Protein AF-A0A353EZB1-F1 (afdb_monomer)

Nearest PDB structures (foldseek):
  6tif-assembly1_A  TM=8.586E-01  e=4.036E-05  Listeria monocytogenes EGD-e
  7y8z-assembly1_A  TM=8.392E-01  e=4.848E-05  Streptococcus suis
  7y8z-assembly1_B  TM=8.101E-01  e=3.797E-05  Streptococcus suis
  5us5-assembly1_B  TM=7.937E-01  e=4.561E-05  Enterococcus faecalis V583
  7y86-assembly1_A  TM=8.259E-01  e=8.934E-05  Streptococcus suis

Sequence (76 aa):
MENRPDEKEEMKETLRQVYGILTEKGYNPIGQIVGYLLSEDPTYITNCAGARALIRRVDRDELMGELVRTYLGLEG

Mean predicted aligned error: 4.93 Å

Structure (mmCIF, N/CA/C/O backbone):
data_AF-A0A353EZB1-F1
#
_entry.id   AF-A0A353EZB1-F1
#
loop_
_atom_site.group_PDB
_atom_site.id
_atom_site.type_symbol
_atom_site.label_atom_id
_atom_site.label_alt_id
_atom_site.label_comp_id
_atom_site.label_asym_id
_atom_site.label_entity_id
_atom_site.label_seq_id
_atom_site.pdbx_PDB_ins_code
_atom_site.Cartn_x
_atom_site.Cartn_y
_atom_site.Cartn_z
_atom_site.occupancy
_atom_site.B_iso_or_equiv
_atom_site.auth_seq_id
_atom_site.auth_comp_id
_atom_site.auth_asym_id
_atom_site.auth_atom_id
_atom_site.pdbx_PDB_model_num
ATOM 1 N N . MET A 1 1 ? -10.487 -14.010 18.332 1.00 45.34 1 MET A N 1
ATOM 2 C CA . MET A 1 1 ? -9.219 -13.996 17.581 1.00 45.34 1 MET A CA 1
ATOM 3 C C . MET A 1 1 ? -8.447 -12.812 18.112 1.00 45.34 1 MET A C 1
ATOM 5 O O . MET A 1 1 ? -8.928 -11.693 18.005 1.00 45.34 1 MET A O 1
ATOM 9 N N . GLU A 1 2 ? -7.387 -13.091 18.859 1.00 48.06 2 GLU A N 1
ATOM 10 C CA . GLU A 1 2 ? -6.563 -12.086 19.525 1.00 48.06 2 GLU A CA 1
ATOM 11 C C . GLU A 1 2 ? -5.644 -11.466 18.471 1.00 48.06 2 GLU A C 1
ATOM 13 O O . GLU A 1 2 ? -4.777 -12.159 17.948 1.00 48.06 2 GLU A O 1
ATOM 18 N N . ASN A 1 3 ? -5.884 -10.204 18.103 1.00 54.38 3 ASN A N 1
ATOM 19 C CA . ASN A 1 3 ? -4.933 -9.439 17.298 1.00 54.38 3 ASN A CA 1
ATOM 20 C C . ASN A 1 3 ? -3.664 -9.292 18.134 1.00 54.38 3 ASN A C 1
ATOM 22 O O . ASN A 1 3 ? -3.650 -8.533 19.106 1.00 54.38 3 ASN A O 1
ATOM 26 N N . ARG A 1 4 ? -2.623 -10.053 17.798 1.00 59.53 4 ARG A N 1
ATOM 27 C CA . ARG A 1 4 ? -1.331 -9.932 18.465 1.00 59.53 4 ARG A CA 1
ATOM 28 C C . ARG A 1 4 ? -0.722 -8.608 17.997 1.00 59.53 4 ARG A C 1
ATOM 30 O O . ARG A 1 4 ? -0.562 -8.434 16.791 1.00 59.53 4 ARG A O 1
ATOM 37 N N . PRO A 1 5 ? -0.404 -7.665 18.898 1.00 59.31 5 PRO A N 1
ATOM 38 C CA . PRO A 1 5 ? 0.115 -6.346 18.525 1.00 59.31 5 PRO A CA 1
ATOM 39 C C . PRO A 1 5 ? 1.359 -6.398 17.618 1.00 59.31 5 PRO A C 1
ATOM 41 O O . PRO A 1 5 ? 1.586 -5.464 16.852 1.00 59.31 5 PRO A O 1
ATOM 44 N N . ASP A 1 6 ? 2.110 -7.502 17.643 1.00 72.88 6 ASP A N 1
ATOM 45 C CA . ASP A 1 6 ? 3.230 -7.780 16.740 1.00 72.88 6 ASP A CA 1
ATOM 46 C C . ASP A 1 6 ? 2.863 -7.786 15.244 1.00 72.88 6 ASP A C 1
ATOM 48 O O . ASP A 1 6 ? 3.635 -7.279 14.436 1.00 72.88 6 ASP A O 1
ATOM 52 N N . GLU A 1 7 ? 1.694 -8.305 14.848 1.00 78.94 7 GLU A N 1
ATOM 53 C CA . GLU A 1 7 ? 1.361 -8.506 13.423 1.00 78.94 7 GLU A CA 1
ATOM 54 C C . GLU A 1 7 ? 1.084 -7.176 12.708 1.00 78.94 7 GLU A C 1
ATOM 56 O O . GLU A 1 7 ? 1.576 -6.927 11.603 1.00 78.94 7 GLU A O 1
ATOM 61 N N . LYS A 1 8 ? 0.378 -6.261 13.383 1.00 81.25 8 LYS A N 1
ATOM 62 C CA . LYS A 1 8 ? 0.128 -4.909 12.8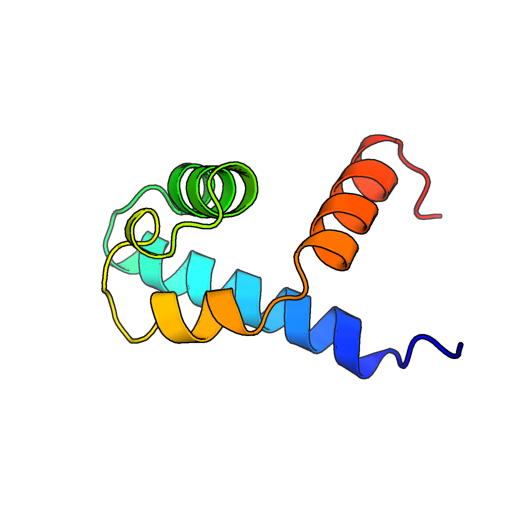68 1.00 81.25 8 LYS A CA 1
ATOM 63 C C . LYS A 1 8 ? 1.411 -4.095 12.738 1.00 81.25 8 LYS A C 1
ATOM 65 O O . LYS A 1 8 ? 1.592 -3.394 11.738 1.00 81.25 8 LYS A O 1
ATOM 70 N N . GLU A 1 9 ? 2.300 -4.164 13.730 1.00 87.00 9 GLU A N 1
ATOM 71 C CA . GLU A 1 9 ? 3.565 -3.429 13.662 1.00 87.00 9 GLU A CA 1
ATOM 72 C C . GLU A 1 9 ? 4.496 -4.033 12.599 1.00 87.00 9 GLU A C 1
ATOM 74 O O . GLU A 1 9 ? 5.113 -3.274 11.852 1.00 87.00 9 GLU A O 1
ATOM 79 N N . GLU A 1 10 ? 4.516 -5.361 12.423 1.00 88.31 10 GLU A N 1
ATOM 80 C CA . GLU A 1 10 ? 5.259 -6.021 11.337 1.00 88.31 10 GLU A CA 1
ATOM 81 C C . GLU A 1 10 ? 4.751 -5.580 9.954 1.00 88.31 10 GLU A C 1
ATOM 83 O O . GLU A 1 10 ? 5.545 -5.248 9.064 1.00 88.31 10 GLU A O 1
ATOM 88 N N . MET A 1 11 ? 3.431 -5.508 9.763 1.00 90.44 11 MET A N 1
ATOM 89 C CA . MET A 1 11 ? 2.827 -5.023 8.520 1.00 90.44 11 MET A CA 1
ATOM 90 C C . MET A 1 11 ? 3.210 -3.564 8.243 1.00 90.44 11 MET A C 1
ATOM 92 O O . MET A 1 11 ? 3.608 -3.208 7.127 1.00 90.44 11 MET A O 1
ATOM 96 N N . LYS A 1 12 ? 3.132 -2.715 9.270 1.00 91.25 12 LYS A N 1
ATOM 97 C CA . LYS A 1 12 ? 3.493 -1.298 9.187 1.00 91.25 12 LYS A CA 1
ATOM 98 C C . LYS A 1 12 ? 4.973 -1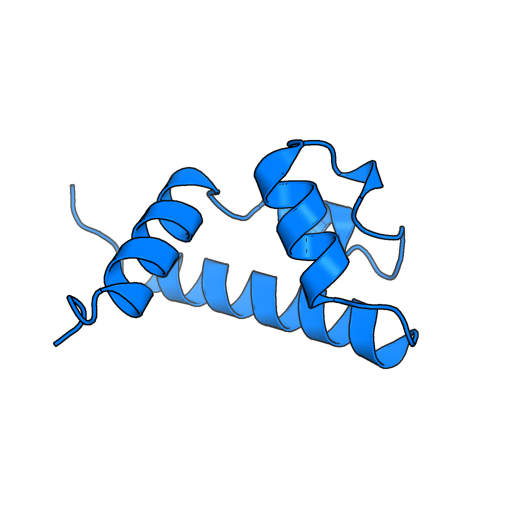.113 8.873 1.00 91.25 12 LYS A C 1
ATOM 100 O O . LYS A 1 12 ? 5.324 -0.275 8.042 1.00 91.25 12 LYS A O 1
ATOM 105 N N . GLU A 1 13 ? 5.848 -1.889 9.503 1.00 93.31 13 GLU A N 1
ATOM 106 C CA . GLU A 1 13 ? 7.281 -1.875 9.225 1.00 93.31 13 GLU A CA 1
ATOM 107 C C . GLU A 1 13 ? 7.575 -2.334 7.794 1.00 93.31 13 GLU A C 1
ATOM 109 O O . GLU A 1 13 ? 8.309 -1.659 7.071 1.00 93.31 13 GLU A O 1
ATOM 114 N N . THR A 1 14 ? 6.929 -3.405 7.337 1.00 93.12 14 THR A N 1
ATOM 115 C CA . THR A 1 14 ? 7.066 -3.907 5.965 1.00 93.12 14 THR A CA 1
ATOM 116 C C . THR A 1 14 ? 6.668 -2.844 4.938 1.00 93.12 14 THR A C 1
ATOM 118 O O . THR A 1 14 ? 7.407 -2.590 3.983 1.00 93.12 14 THR A O 1
ATOM 121 N N . LEU A 1 15 ? 5.542 -2.155 5.151 1.00 93.81 15 LEU A N 1
ATOM 122 C CA . LEU A 1 15 ? 5.112 -1.042 4.300 1.00 93.81 15 LEU A CA 1
ATOM 123 C C . LEU A 1 15 ? 6.096 0.131 4.321 1.00 93.81 15 LEU A C 1
ATOM 125 O O . LEU A 1 15 ? 6.394 0.685 3.262 1.00 93.81 15 LEU A O 1
ATOM 129 N N . ARG A 1 16 ? 6.634 0.497 5.493 1.00 95.25 16 ARG A N 1
ATOM 130 C CA . ARG A 1 16 ? 7.668 1.541 5.613 1.00 95.25 16 ARG A CA 1
ATOM 131 C C . ARG A 1 16 ? 8.930 1.170 4.836 1.00 95.25 16 ARG A C 1
ATOM 133 O O . ARG A 1 16 ? 9.479 2.026 4.147 1.00 95.25 16 ARG A O 1
ATOM 140 N N . GLN A 1 17 ? 9.367 -0.088 4.902 1.00 94.94 17 GLN A N 1
ATOM 141 C CA . GLN A 1 17 ? 10.527 -0.571 4.148 1.00 94.94 17 GLN A CA 1
ATOM 142 C C . GLN A 1 17 ? 10.285 -0.489 2.636 1.00 94.94 17 GLN A C 1
ATOM 144 O O . GLN A 1 17 ? 11.116 0.054 1.910 1.00 94.94 17 GLN A O 1
ATOM 149 N N . VAL A 1 18 ? 9.128 -0.959 2.153 1.00 94.56 18 VAL A N 1
ATOM 150 C CA . VAL A 1 18 ? 8.761 -0.860 0.728 1.00 94.56 18 VAL A CA 1
ATOM 151 C C . VAL A 1 18 ? 8.708 0.601 0.280 1.00 94.56 18 VAL A C 1
ATOM 153 O O . VAL A 1 18 ? 9.271 0.946 -0.759 1.00 94.56 18 VAL A O 1
ATOM 156 N N . TYR A 1 19 ? 8.087 1.470 1.078 1.00 96.00 19 TYR A N 1
ATOM 157 C CA . TYR A 1 19 ? 8.032 2.904 0.810 1.00 96.00 19 TYR A CA 1
ATOM 158 C C . TYR A 1 19 ? 9.437 3.515 0.710 1.00 96.00 19 TYR A C 1
ATOM 160 O O . TYR A 1 19 ? 9.720 4.244 -0.243 1.00 96.00 19 TYR A O 1
ATOM 168 N N . GLY A 1 20 ? 10.326 3.192 1.655 1.00 95.62 20 GLY A N 1
ATOM 169 C CA . GLY A 1 20 ? 11.714 3.656 1.677 1.00 95.62 20 GLY A CA 1
ATOM 170 C C . GLY A 1 20 ? 12.481 3.241 0.425 1.00 95.62 20 GLY A C 1
ATOM 171 O O . GLY A 1 20 ? 12.979 4.106 -0.291 1.00 95.62 20 GLY A O 1
ATOM 172 N N . ILE A 1 21 ? 12.464 1.947 0.087 1.00 94.31 21 ILE A N 1
ATOM 173 C CA . ILE A 1 21 ? 13.142 1.401 -1.101 1.00 94.31 21 ILE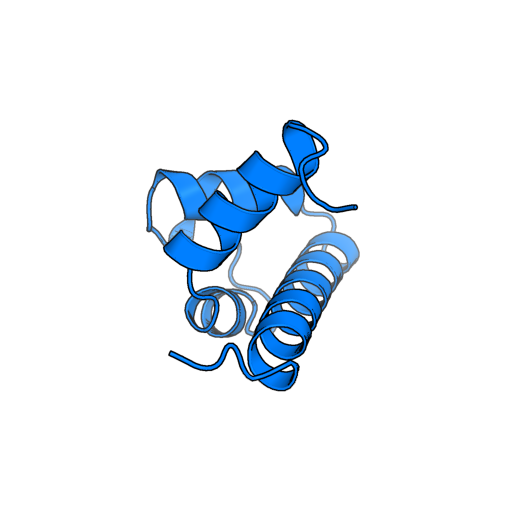 A CA 1
ATOM 174 C C . ILE A 1 21 ? 12.688 2.112 -2.380 1.00 94.31 21 ILE A C 1
ATOM 176 O O . ILE A 1 21 ? 13.508 2.477 -3.224 1.00 94.31 21 ILE A O 1
ATOM 180 N N . LEU A 1 22 ? 11.377 2.299 -2.549 1.00 94.25 22 LEU A N 1
ATOM 181 C CA . LEU A 1 22 ? 10.821 2.952 -3.734 1.00 94.25 22 LEU A CA 1
ATOM 182 C C . LEU A 1 22 ? 11.181 4.445 -3.778 1.00 94.25 22 LEU A C 1
ATOM 184 O O . LEU A 1 22 ? 11.501 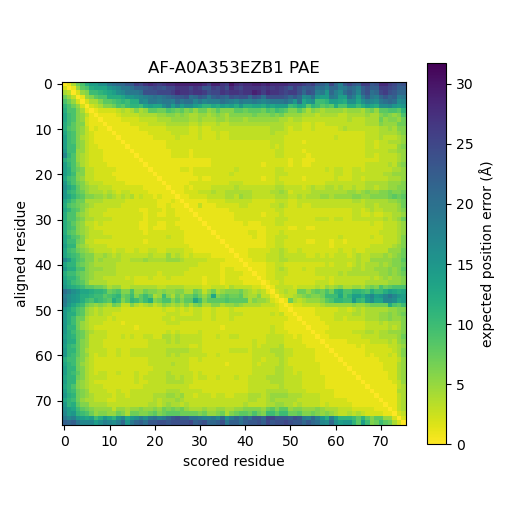4.957 -4.851 1.00 94.25 22 LEU A O 1
ATOM 188 N N . THR A 1 23 ? 11.197 5.114 -2.624 1.00 94.88 23 THR A N 1
ATOM 189 C CA . THR A 1 23 ? 11.575 6.531 -2.497 1.00 94.88 23 THR A CA 1
ATOM 190 C C . THR A 1 23 ? 13.052 6.753 -2.814 1.00 94.88 23 THR A C 1
ATOM 192 O O . THR A 1 23 ? 13.378 7.619 -3.620 1.00 94.88 23 THR A O 1
ATOM 195 N N . GLU A 1 24 ? 13.953 5.945 -2.250 1.00 93.94 24 GLU A N 1
ATOM 196 C CA . GLU A 1 24 ? 15.403 6.050 -2.478 1.00 93.94 24 GLU A CA 1
ATOM 197 C C . GLU A 1 24 ? 15.788 5.839 -3.947 1.00 93.94 24 GLU A C 1
ATOM 199 O O . GLU A 1 24 ? 16.799 6.355 -4.420 1.00 93.94 24 GLU A O 1
ATOM 204 N N . LYS A 1 25 ? 14.976 5.083 -4.689 1.00 89.75 25 LYS A N 1
ATOM 205 C CA . LYS A 1 25 ? 15.163 4.851 -6.125 1.00 89.75 25 LYS A CA 1
ATOM 206 C C . LYS A 1 25 ? 14.475 5.890 -7.014 1.00 89.75 25 LYS A C 1
ATOM 208 O O . LYS A 1 25 ? 14.627 5.817 -8.230 1.00 89.75 25 LYS A O 1
ATOM 213 N N . GLY A 1 26 ? 13.750 6.849 -6.435 1.00 92.44 26 GLY A N 1
ATOM 214 C CA . GLY A 1 26 ? 13.055 7.906 -7.172 1.00 92.44 26 GLY A CA 1
ATOM 215 C C . GLY A 1 26 ? 11.761 7.454 -7.854 1.00 92.44 26 GLY A C 1
ATOM 216 O O . GLY A 1 26 ? 11.325 8.088 -8.814 1.00 92.44 26 GLY A O 1
ATOM 217 N N . TYR A 1 27 ? 11.147 6.360 -7.395 1.00 94.00 27 TYR A N 1
ATOM 218 C CA . TYR A 1 27 ? 9.826 5.931 -7.861 1.00 94.00 27 TYR A CA 1
ATOM 219 C C . TYR A 1 27 ? 8.703 6.609 -7.067 1.00 94.00 27 TYR A C 1
ATOM 221 O O . TYR A 1 27 ? 8.944 7.274 -6.064 1.00 94.00 27 TYR A O 1
ATOM 229 N N . ASN A 1 28 ? 7.455 6.427 -7.513 1.00 94.88 28 ASN A N 1
ATOM 230 C CA . ASN A 1 28 ? 6.265 6.845 -6.772 1.00 94.88 28 ASN A CA 1
ATOM 231 C C . ASN A 1 28 ? 5.799 5.701 -5.848 1.00 94.88 28 ASN A C 1
ATOM 233 O O . ASN A 1 28 ? 5.042 4.840 -6.311 1.00 94.88 28 ASN A O 1
ATOM 237 N N . PRO A 1 29 ? 6.223 5.661 -4.568 1.00 95.38 29 PRO A N 1
ATOM 238 C CA . PRO A 1 29 ? 5.867 4.579 -3.653 1.00 95.38 29 PRO A CA 1
ATOM 239 C C . PRO A 1 29 ? 4.356 4.435 -3.480 1.00 95.38 29 PRO A C 1
ATOM 241 O O . PRO A 1 29 ? 3.835 3.326 -3.558 1.00 95.38 29 PRO A O 1
ATOM 244 N N . ILE A 1 30 ? 3.642 5.551 -3.303 1.00 95.38 30 ILE A N 1
ATOM 245 C CA . ILE A 1 30 ? 2.194 5.545 -3.077 1.00 95.38 30 ILE A CA 1
ATOM 246 C C . ILE A 1 30 ? 1.465 4.97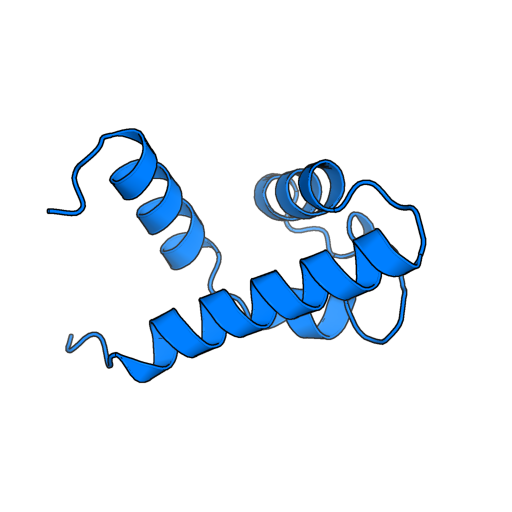0 -4.289 1.00 95.38 30 ILE A C 1
ATOM 248 O O . ILE A 1 30 ? 0.656 4.060 -4.138 1.00 95.38 30 ILE A O 1
ATOM 252 N N . GLY A 1 31 ? 1.782 5.448 -5.496 1.00 95.75 31 GLY A N 1
ATOM 253 C CA . GLY A 1 31 ? 1.136 4.972 -6.721 1.00 95.75 31 GLY A CA 1
ATOM 254 C C . GLY A 1 31 ? 1.345 3.476 -6.964 1.00 95.75 31 GLY A C 1
ATOM 255 O O . GLY A 1 31 ? 0.422 2.787 -7.391 1.00 95.75 31 GLY A O 1
ATOM 256 N N . GLN A 1 32 ? 2.530 2.956 -6.646 1.00 95.62 32 GLN A N 1
ATOM 257 C CA . GLN A 1 32 ? 2.827 1.532 -6.794 1.00 95.62 32 GLN A CA 1
ATOM 258 C C . GLN A 1 32 ? 2.138 0.674 -5.736 1.00 95.62 32 GLN A C 1
ATOM 260 O O . GLN A 1 32 ? 1.555 -0.349 -6.083 1.00 95.62 32 GLN A O 1
ATOM 265 N N . ILE A 1 33 ? 2.158 1.096 -4.467 1.00 95.06 33 ILE A N 1
ATOM 266 C CA . ILE A 1 33 ? 1.458 0.395 -3.383 1.00 95.06 33 ILE A CA 1
ATOM 267 C C . ILE A 1 33 ? -0.044 0.355 -3.679 1.00 95.06 33 ILE A C 1
ATOM 269 O O . ILE A 1 33 ? -0.630 -0.720 -3.654 1.00 95.06 33 ILE A O 1
ATOM 273 N N . VAL A 1 34 ? -0.654 1.482 -4.057 1.00 95.56 34 VAL A N 1
ATOM 274 C CA . VAL A 1 34 ? -2.069 1.532 -4.464 1.00 95.56 34 VAL A CA 1
ATOM 275 C C . VAL A 1 34 ? -2.329 0.622 -5.666 1.00 95.56 34 VAL A C 1
ATOM 277 O O . VAL A 1 34 ? -3.286 -0.146 -5.654 1.00 95.56 34 VAL A O 1
ATOM 280 N N . GLY A 1 35 ? -1.461 0.655 -6.682 1.00 94.88 35 GLY A N 1
ATOM 281 C CA . GLY A 1 35 ? -1.562 -0.230 -7.842 1.00 94.88 35 GLY A CA 1
ATOM 282 C C . GLY A 1 35 ? -1.540 -1.711 -7.461 1.00 94.88 35 GLY A C 1
ATOM 283 O O . GLY A 1 35 ? -2.378 -2.475 -7.933 1.00 94.88 35 GLY A O 1
ATOM 284 N N . TYR A 1 36 ? -0.643 -2.111 -6.558 1.00 95.19 36 TYR A N 1
ATOM 285 C CA . TYR A 1 36 ? -0.571 -3.476 -6.037 1.00 95.19 36 TYR A CA 1
ATOM 286 C C . TYR A 1 36 ? -1.817 -3.866 -5.231 1.00 95.19 36 TYR A C 1
ATOM 288 O O . TYR A 1 36 ? -2.338 -4.962 -5.416 1.00 95.19 36 TYR A O 1
ATOM 296 N N . LEU A 1 37 ? -2.320 -2.977 -4.369 1.00 93.12 37 LEU A N 1
ATOM 297 C CA . LEU A 1 37 ? -3.509 -3.247 -3.554 1.00 93.12 37 LEU A CA 1
ATOM 298 C C . LEU A 1 37 ? -4.768 -3.453 -4.403 1.00 93.12 37 LEU A C 1
ATOM 300 O O . LEU A 1 37 ? -5.599 -4.280 -4.051 1.00 93.12 37 LEU A O 1
ATOM 304 N N . LEU A 1 38 ? -4.898 -2.735 -5.522 1.00 92.75 38 LEU A N 1
ATOM 305 C CA . LEU A 1 38 ? -6.054 -2.847 -6.418 1.00 92.75 38 LEU A CA 1
ATOM 306 C C . LEU A 1 38 ? -5.958 -4.018 -7.402 1.00 92.75 38 LEU A C 1
ATOM 308 O O . LEU A 1 38 ? -6.974 -4.611 -7.748 1.00 92.75 38 LEU A O 1
ATOM 312 N N . SER A 1 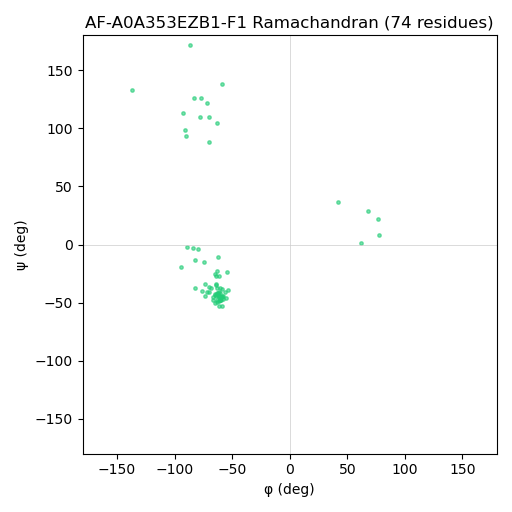39 ? -4.757 -4.294 -7.913 1.00 93.50 39 SER A N 1
ATOM 313 C CA . SER A 1 39 ? -4.554 -5.281 -8.984 1.00 93.50 39 SER A CA 1
ATOM 314 C C . SER A 1 39 ? -4.184 -6.666 -8.482 1.00 93.50 39 SER A C 1
ATOM 316 O O . SER A 1 39 ? -4.260 -7.621 -9.248 1.00 93.50 39 SER A O 1
ATOM 318 N N . GLU A 1 40 ? -3.704 -6.755 -7.241 1.00 90.19 40 GLU A N 1
ATOM 319 C CA . GLU A 1 40 ? -3.048 -7.933 -6.681 1.00 90.19 40 GLU A CA 1
ATOM 320 C C . GLU A 1 40 ? -1.758 -8.357 -7.392 1.00 90.19 40 GLU A C 1
ATOM 322 O O . GLU A 1 40 ? -1.123 -9.339 -6.999 1.00 90.19 40 GLU A O 1
ATOM 327 N N . ASP A 1 41 ? -1.334 -7.614 -8.415 1.00 92.50 41 ASP A N 1
ATOM 328 C CA . ASP A 1 41 ? -0.202 -7.981 -9.239 1.00 92.50 41 ASP A CA 1
ATOM 329 C C . ASP A 1 41 ? 1.088 -7.343 -8.689 1.00 92.50 41 ASP A C 1
ATOM 331 O O . ASP A 1 41 ? 1.277 -6.122 -8.746 1.00 92.50 41 ASP A O 1
ATOM 335 N N . PRO A 1 42 ? 2.041 -8.150 -8.186 1.00 89.44 42 PRO A N 1
ATOM 336 C CA . PRO A 1 42 ? 3.324 -7.662 -7.689 1.00 89.44 42 PRO A CA 1
ATOM 337 C C . PRO A 1 42 ? 4.183 -6.977 -8.762 1.00 89.44 42 PRO A C 1
ATOM 339 O O . PRO A 1 42 ? 5.197 -6.367 -8.415 1.00 89.44 42 PRO A O 1
ATOM 342 N N . THR A 1 43 ? 3.831 -7.054 -10.052 1.00 92.31 43 THR A N 1
ATOM 343 C CA . THR A 1 43 ? 4.516 -6.298 -11.108 1.00 92.31 43 THR A CA 1
ATOM 344 C C . THR A 1 43 ? 4.347 -4.784 -10.965 1.00 92.31 43 THR A C 1
ATOM 346 O O . THR A 1 43 ? 5.264 -4.064 -11.369 1.00 92.31 43 THR A O 1
ATOM 349 N N . TYR A 1 44 ? 3.274 -4.315 -10.309 1.00 93.06 44 TYR A N 1
ATOM 350 C CA . TYR A 1 44 ? 3.046 -2.896 -9.996 1.00 93.06 44 TYR A CA 1
ATOM 351 C C . TYR A 1 44 ? 4.091 -2.307 -9.051 1.00 93.06 44 TYR A C 1
ATOM 353 O O . TYR A 1 44 ? 4.364 -1.109 -9.113 1.00 93.06 44 TYR A O 1
ATOM 361 N N . ILE A 1 45 ? 4.706 -3.138 -8.206 1.00 91.94 45 ILE A N 1
ATOM 362 C CA . ILE A 1 45 ? 5.881 -2.734 -7.440 1.00 91.94 45 ILE A CA 1
ATOM 363 C C . ILE A 1 45 ? 7.109 -2.912 -8.330 1.00 91.94 45 ILE A C 1
ATOM 365 O O . ILE A 1 45 ? 7.360 -4.003 -8.851 1.00 91.94 45 ILE A O 1
ATOM 369 N N . THR A 1 46 ? 7.913 -1.865 -8.505 1.00 88.19 46 THR A N 1
ATOM 370 C CA . THR A 1 46 ? 9.173 -1.965 -9.244 1.00 88.19 46 THR A CA 1
ATOM 371 C C . THR A 1 46 ? 10.070 -3.009 -8.583 1.00 88.19 46 THR A C 1
ATOM 373 O O . THR A 1 46 ? 10.193 -3.080 -7.360 1.00 88.19 46 THR A O 1
ATOM 376 N N . ASN A 1 47 ? 10.735 -3.829 -9.398 1.00 83.69 47 ASN A N 1
ATOM 377 C CA . ASN A 1 47 ? 11.695 -4.805 -8.900 1.00 83.69 47 ASN A CA 1
ATOM 378 C C . ASN A 1 47 ? 12.963 -4.106 -8.374 1.00 83.69 47 ASN A C 1
ATOM 380 O O . ASN A 1 47 ? 13.913 -3.887 -9.121 1.00 83.69 47 ASN A O 1
ATOM 384 N N . CYS A 1 48 ? 12.970 -3.724 -7.099 1.00 83.06 48 CYS A N 1
ATOM 385 C CA . CYS A 1 48 ? 14.103 -3.093 -6.424 1.00 83.06 48 CYS A CA 1
ATOM 386 C C . CYS A 1 48 ? 14.277 -3.688 -5.032 1.00 83.06 48 CYS A C 1
ATOM 388 O O . CYS A 1 48 ? 13.296 -3.812 -4.309 1.00 83.06 48 CYS A O 1
ATOM 390 N N . ALA A 1 49 ? 15.514 -4.049 -4.671 1.00 79.19 49 ALA A N 1
ATOM 391 C CA . ALA A 1 49 ? 15.936 -4.417 -3.311 1.00 79.19 49 ALA A CA 1
ATOM 392 C C . ALA A 1 49 ? 14.955 -5.323 -2.523 1.00 79.19 49 ALA A C 1
ATOM 394 O O . ALA A 1 49 ? 14.784 -5.164 -1.322 1.00 79.19 49 ALA A O 1
ATOM 395 N N . GLY A 1 50 ? 14.280 -6.265 -3.194 1.00 86.38 50 GLY A N 1
ATOM 396 C CA . GLY A 1 50 ? 13.326 -7.170 -2.544 1.00 86.38 50 GLY A CA 1
ATOM 397 C C . GLY A 1 50 ? 11.945 -6.576 -2.219 1.00 86.38 50 GLY A C 1
ATOM 398 O O . GLY A 1 50 ? 11.137 -7.277 -1.617 1.00 86.38 50 GLY A O 1
ATOM 399 N N . ALA A 1 51 ? 11.611 -5.360 -2.668 1.00 91.50 51 ALA A N 1
ATOM 400 C CA . ALA A 1 51 ? 10.322 -4.701 -2.401 1.00 91.50 51 ALA A CA 1
ATOM 401 C C . ALA A 1 51 ? 9.105 -5.567 -2.781 1.00 91.50 51 ALA A C 1
ATOM 403 O O . ALA A 1 51 ? 8.135 -5.643 -2.030 1.00 91.50 51 ALA A O 1
ATOM 404 N N . ARG A 1 52 ? 9.184 -6.299 -3.903 1.00 92.81 52 ARG A N 1
ATOM 405 C CA . ARG A 1 52 ? 8.147 -7.262 -4.323 1.00 92.81 52 ARG A CA 1
ATOM 406 C C . ARG A 1 52 ? 7.971 -8.432 -3.359 1.00 92.81 52 ARG A C 1
ATOM 408 O O . ARG A 1 52 ? 6.875 -8.963 -3.247 1.00 92.81 52 ARG A O 1
ATOM 415 N N . ALA A 1 53 ? 9.046 -8.889 -2.723 1.00 92.31 53 ALA A N 1
ATOM 416 C CA . ALA A 1 53 ? 8.971 -9.969 -1.746 1.00 92.31 53 ALA A CA 1
ATOM 417 C C . ALA A 1 53 ? 8.405 -9.456 -0.416 1.00 92.31 53 ALA A C 1
ATOM 419 O O . ALA A 1 53 ? 7.564 -10.123 0.174 1.00 92.31 53 ALA A O 1
ATOM 420 N N . LEU A 1 54 ? 8.813 -8.254 0.003 1.00 92.44 54 LEU A N 1
ATOM 421 C CA . LEU A 1 54 ? 8.315 -7.596 1.210 1.00 92.44 54 LEU A CA 1
ATOM 422 C C . LEU A 1 54 ? 6.808 -7.334 1.131 1.00 92.44 54 LEU A C 1
ATOM 424 O O . LEU A 1 54 ? 6.070 -7.800 1.990 1.00 92.44 54 LEU A O 1
ATOM 428 N N . ILE A 1 55 ? 6.323 -6.685 0.067 1.00 91.81 55 ILE A N 1
ATOM 429 C CA . ILE A 1 55 ? 4.899 -6.321 -0.048 1.00 91.81 55 ILE A CA 1
ATOM 430 C C . ILE A 1 55 ? 3.958 -7.539 -0.096 1.00 91.81 55 ILE A C 1
ATOM 432 O O . ILE A 1 55 ? 2.786 -7.433 0.241 1.00 91.81 55 ILE A O 1
ATOM 436 N N . ARG A 1 56 ? 4.461 -8.714 -0.499 1.00 92.50 56 ARG A N 1
ATOM 437 C CA . ARG A 1 56 ? 3.689 -9.967 -0.519 1.00 92.50 56 ARG A CA 1
ATOM 438 C C . ARG A 1 56 ? 3.473 -10.570 0.871 1.00 92.50 56 ARG A C 1
ATOM 440 O O . ARG A 1 56 ? 2.652 -11.467 0.996 1.00 92.50 56 ARG A O 1
ATOM 447 N N . ARG A 1 57 ? 4.216 -10.117 1.887 1.00 91.00 57 ARG A N 1
ATOM 448 C CA . ARG A 1 57 ? 4.048 -10.543 3.289 1.00 91.00 57 ARG A CA 1
ATOM 449 C C . ARG A 1 57 ? 2.933 -9.787 4.009 1.00 91.00 57 ARG A C 1
ATOM 451 O O . ARG A 1 57 ? 2.546 -10.189 5.094 1.00 91.00 57 ARG A O 1
ATOM 458 N N . VAL A 1 58 ? 2.457 -8.691 3.422 1.00 90.94 58 VAL A N 1
ATOM 459 C CA . VAL A 1 58 ? 1.391 -7.858 3.978 1.00 90.94 58 VAL A CA 1
ATOM 460 C C . VAL A 1 58 ? 0.043 -8.537 3.751 1.00 90.94 58 VAL A C 1
ATOM 462 O O . VAL A 1 58 ? -0.302 -8.841 2.606 1.00 90.94 58 VAL A O 1
ATOM 465 N N . ASP A 1 59 ? -0.731 -8.722 4.823 1.00 91.44 59 ASP A N 1
ATOM 466 C CA . ASP A 1 59 ? -2.147 -9.065 4.711 1.00 91.44 59 ASP A CA 1
ATOM 467 C C . ASP A 1 59 ? -2.907 -7.845 4.173 1.00 91.44 59 ASP A C 1
ATOM 469 O O . ASP A 1 59 ? -3.016 -6.796 4.815 1.00 91.44 59 ASP A O 1
ATOM 473 N N . ARG A 1 60 ? -3.378 -7.951 2.930 1.00 91.38 60 ARG A N 1
ATOM 474 C CA . ARG A 1 60 ? -4.026 -6.830 2.245 1.00 91.38 60 ARG A CA 1
ATOM 475 C C . ARG A 1 60 ? -5.415 -6.552 2.787 1.00 91.38 60 ARG A C 1
ATOM 477 O O . ARG A 1 60 ? -5.808 -5.391 2.785 1.00 91.38 60 ARG A O 1
ATOM 484 N N . ASP A 1 61 ? -6.150 -7.574 3.209 1.00 91.69 61 ASP A N 1
ATOM 485 C CA . ASP A 1 61 ? -7.509 -7.385 3.710 1.00 91.69 61 ASP A CA 1
ATOM 486 C C . ASP A 1 61 ? -7.451 -6.660 5.055 1.00 91.69 61 ASP A C 1
ATOM 488 O O . ASP A 1 61 ? -8.201 -5.707 5.286 1.00 91.69 61 ASP A O 1
ATOM 492 N N . GLU A 1 62 ? -6.486 -7.036 5.900 1.00 91.62 62 GLU A N 1
ATOM 493 C CA . GLU A 1 62 ? -6.199 -6.321 7.139 1.00 91.62 62 GLU A CA 1
ATOM 494 C C . GLU A 1 62 ? -5.764 -4.876 6.868 1.00 91.62 62 GLU A C 1
ATOM 496 O O . GLU A 1 62 ? -6.343 -3.949 7.439 1.00 91.62 62 GLU A O 1
ATOM 501 N N . LEU A 1 63 ? -4.814 -4.664 5.949 1.00 92.00 63 LEU A N 1
ATOM 502 C CA . LEU A 1 63 ? -4.357 -3.326 5.578 1.00 92.00 63 LEU A CA 1
ATOM 503 C C . LEU A 1 63 ? -5.491 -2.454 5.033 1.00 92.00 63 LEU A C 1
ATOM 505 O O . LEU A 1 63 ? -5.639 -1.310 5.450 1.00 92.00 63 LEU A O 1
ATOM 509 N N . MET A 1 64 ? -6.296 -2.964 4.102 1.00 92.56 64 MET A N 1
ATOM 510 C CA . MET A 1 64 ? -7.414 -2.222 3.517 1.00 92.5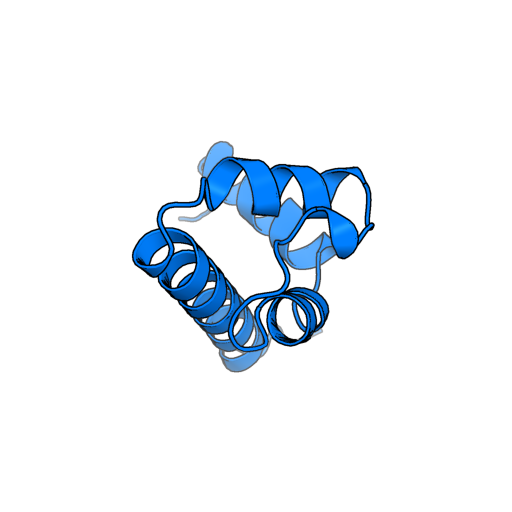6 64 MET A CA 1
ATOM 511 C C . MET A 1 64 ? -8.460 -1.888 4.580 1.00 92.56 64 MET A C 1
ATOM 513 O O . MET A 1 64 ? -8.949 -0.759 4.630 1.00 92.56 64 MET A O 1
ATOM 517 N N . GLY A 1 65 ? -8.766 -2.839 5.466 1.00 92.94 65 GLY A N 1
ATOM 518 C CA . GLY A 1 65 ? -9.651 -2.613 6.602 1.00 92.94 65 GLY A CA 1
ATOM 519 C C . GLY A 1 65 ? -9.120 -1.544 7.559 1.00 92.94 65 GLY A C 1
ATOM 520 O O . GLY A 1 65 ? -9.898 -0.722 8.041 1.00 92.94 65 GLY A O 1
ATOM 521 N N . GLU A 1 66 ? -7.815 -1.530 7.831 1.00 91.62 66 GLU A N 1
ATOM 522 C CA . GLU A 1 66 ? -7.172 -0.486 8.633 1.00 91.62 66 GLU A CA 1
ATOM 523 C C . GLU A 1 66 ? -7.243 0.874 7.933 1.00 91.62 66 GLU A C 1
ATOM 525 O O . GLU A 1 66 ? -7.751 1.823 8.514 1.00 91.62 66 GLU A O 1
ATOM 530 N N . LEU A 1 67 ? -6.847 0.966 6.659 1.00 92.31 67 LEU A N 1
ATOM 531 C CA . LEU A 1 67 ? -6.874 2.217 5.893 1.00 92.31 67 LEU A CA 1
ATOM 532 C C . LEU A 1 67 ? -8.272 2.849 5.868 1.00 92.31 67 LEU A C 1
ATOM 534 O O . LEU A 1 67 ? -8.400 4.064 6.019 1.00 92.31 67 LEU A O 1
ATOM 538 N N . VAL A 1 68 ? -9.324 2.037 5.717 1.00 94.88 68 VAL A N 1
ATOM 539 C CA . VAL A 1 68 ? -10.716 2.507 5.786 1.00 94.88 68 VAL A CA 1
ATOM 540 C C . VAL A 1 68 ? -11.063 2.994 7.194 1.00 94.88 68 VAL A C 1
ATOM 542 O O . VAL A 1 68 ? -11.648 4.068 7.333 1.00 94.88 68 VAL A O 1
ATOM 545 N N . ARG A 1 69 ? -10.693 2.249 8.244 1.00 94.38 69 ARG A N 1
ATOM 546 C CA . ARG A 1 69 ? -10.926 2.651 9.643 1.00 94.38 69 ARG A CA 1
ATOM 547 C C . ARG A 1 69 ? -10.219 3.959 9.987 1.00 94.38 69 ARG A C 1
ATOM 549 O O . ARG A 1 69 ? -10.865 4.858 10.522 1.00 94.38 69 ARG A O 1
ATOM 556 N N . THR A 1 70 ? -8.945 4.093 9.629 1.00 92.31 70 THR A N 1
ATOM 557 C CA . THR A 1 70 ? -8.161 5.315 9.822 1.00 92.31 70 THR A CA 1
ATOM 558 C C . THR A 1 70 ? -8.773 6.483 9.045 1.00 92.31 70 THR A C 1
ATOM 560 O O . THR A 1 70 ? -8.931 7.567 9.600 1.00 92.31 70 THR A O 1
ATOM 563 N N . TYR A 1 71 ? -9.185 6.277 7.787 1.00 93.44 71 TYR A N 1
ATOM 564 C CA . TYR A 1 71 ? -9.810 7.327 6.971 1.00 93.44 71 TYR A CA 1
ATOM 565 C C . TYR A 1 71 ? -11.145 7.819 7.551 1.00 93.44 71 TYR A C 1
ATOM 567 O O . TYR A 1 71 ? -11.440 9.011 7.501 1.00 93.44 71 TYR A O 1
ATOM 575 N N . LEU A 1 72 ? -11.938 6.913 8.130 1.00 96.00 72 LEU A N 1
ATOM 576 C CA . LEU A 1 72 ? -13.196 7.238 8.808 1.00 96.00 72 LEU A CA 1
ATOM 577 C C . LEU A 1 72 ? -13.001 7.782 10.235 1.00 96.00 72 LEU A C 1
ATOM 579 O O . LEU A 1 72 ? -13.986 8.148 10.874 1.00 96.00 72 LEU A O 1
ATOM 583 N N . GLY A 1 73 ? -11.766 7.832 10.747 1.00 94.31 73 GLY A N 1
ATOM 584 C CA . GLY A 1 73 ? -11.477 8.273 12.113 1.00 94.31 73 GLY A CA 1
ATOM 585 C C . GLY A 1 73 ? -12.001 7.319 13.191 1.00 94.31 73 GLY A C 1
ATOM 586 O O . GLY A 1 73 ? -12.340 7.761 14.283 1.00 94.31 73 GLY A O 1
ATOM 587 N N . LEU A 1 74 ? -12.105 6.022 12.884 1.00 90.50 74 LEU A N 1
ATOM 588 C CA . LEU A 1 74 ? -12.559 4.982 13.819 1.00 90.50 74 LEU A CA 1
ATOM 589 C C . LEU A 1 74 ? -11.438 4.458 14.729 1.00 90.50 74 LEU A C 1
ATOM 591 O O . LEU A 1 74 ? -11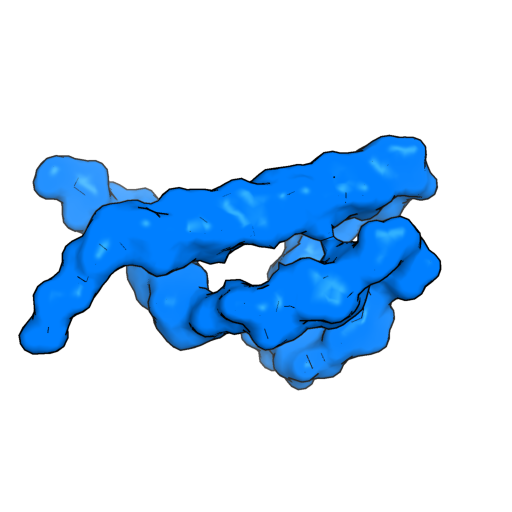.688 3.607 15.578 1.00 90.50 74 LEU A O 1
ATOM 595 N N . GLU A 1 75 ? -10.212 4.943 14.539 1.00 69.69 75 GLU A N 1
ATOM 596 C CA . GLU A 1 75 ? -9.089 4.686 15.434 1.00 69.69 75 GLU A CA 1
ATOM 597 C C . GLU A 1 75 ? -9.027 5.788 16.496 1.00 69.69 75 GLU A C 1
ATOM 599 O O . GLU A 1 75 ? -8.544 6.894 16.241 1.00 69.69 75 GLU A O 1
ATOM 604 N N . GLY A 1 76 ? -9.569 5.476 17.675 1.00 53.22 76 GLY A N 1
ATOM 605 C 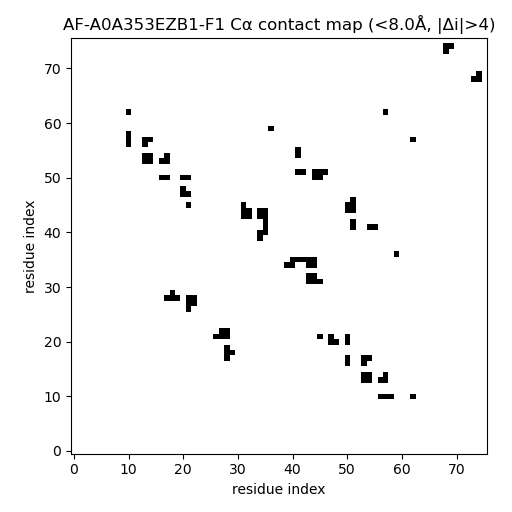CA . GLY A 1 76 ? -9.587 6.307 18.876 1.00 53.22 76 GLY A CA 1
ATOM 606 C C . GLY A 1 76 ? -9.746 5.448 20.119 1.00 53.22 76 GLY A C 1
ATOM 607 O O . GLY A 1 76 ? -10.616 4.549 20.093 1.00 53.22 76 GLY A O 1
#

Secondary structure (DSSP, 8-state):
----HHHHHHHHHHHHHHHHHHHHTT--HHHHHHHHHHH--GGGS---TTHHHHHTTS-HHHHHHHHHHHHTT---

Solvent-accessible surface area (backbone atoms only — not comparable to full-atom values): 4456 Å² total; per-residue (Å²): 132,82,83,55,74,64,58,61,52,50,41,54,50,41,50,50,51,38,39,48,58,30,46,80,71,71,49,61,35,67,65,22,52,52,42,23,73,75,65,72,40,59,77,48,34,67,94,48,98,57,33,46,64,45,62,69,72,45,62,60,69,61,48,52,54,45,54,51,35,54,73,70,60,68,73,124

Foldseek 3Di:
DDPDPVLVVLLVVLLVVLLVQCVVVPHDSVQLLVVCLVVVDLVSRPPTPCSSVSSVSHDSVVVVVVVVCVVVVVPD

Radius of gyration: 12.82 Å; Cα contacts (8 Å, |Δi|>4): 59; chains: 1; bounding box: 29×22×31 Å

pLDDT: mean 88.36, std 11.44, range [45.34, 96.0]